Protein AF-A0AAD6B9C1-F1 (afdb_monomer_lite)

Organism: NCBI:txid1090488

Radius of gyration: 23.25 Å; chains: 1; bounding box: 58×42×49 Å

Foldseek 3Di:
DKDFDWDDDDPDTDGDPPGIDDQDDDPVDDPVNSVVVVVVNVVVNVVPDDPDPPDPVPDPVNVVVVLCVLAVLVQCLVDPWLVSNVVRCVVNVVLLVVLVNRDDRPTSVCSVVSSVSSSCCVPCVVCVVVVVVVCVVCVVVVNNVVCVVPVCVPDPPD

Sequence (158 aa):
INIGMMSPQGVDLKPRRGKTLPLFTDPEVAAPAILERAVQKMKAFNKDMDEGPEEMNVTLPAIIANLSQPIDHGRIENAASVDALREMTMRHSTMLQTAGCLRHVASVEGKKGIVSDYLQWYIIGRNSSVIDRFKEGLSALQFLNALQQHPTLLAPVL

Secondary structure (DSSP, 8-state):
-EEEEEEEETTEEEEEEEEEEE----TTS-HHHHHHHHHHHHHHHHTTSPPP-S-----HHHHHHHHTSSS-HHHHHT--SHHHHHHHHHHTHHHHHHTT------SGGGHHHHHHHHHHIIIIITTHHHHHHHHHHHHHTTHHHHHHH-GGGGS---

Structure (mmCIF, N/CA/C/O backbone):
data_AF-A0AAD6B9C1-F1
#
_entry.id   AF-A0AAD6B9C1-F1
#
loop_
_atom_site.group_PDB
_atom_site.id
_atom_site.type_symbol
_atom_site.label_atom_id
_atom_site.label_alt_id
_atom_site.label_comp_id
_atom_site.label_asym_id
_atom_site.label_entity_id
_atom_site.label_seq_id
_atom_site.pdbx_PDB_ins_code
_atom_site.Cartn_x
_atom_site.Cartn_y
_atom_site.Cartn_z
_atom_site.occupancy
_atom_site.B_iso_or_equiv
_atom_site.auth_seq_id
_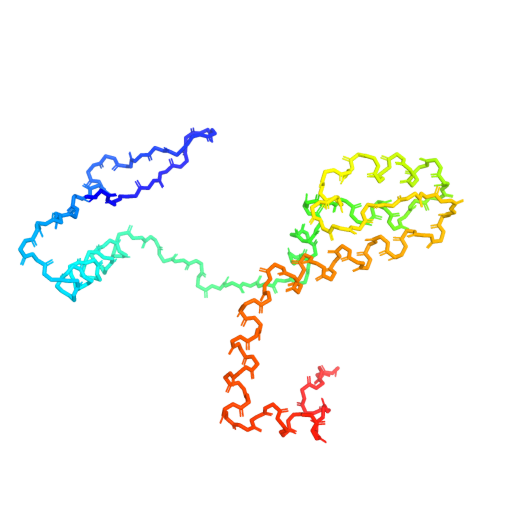atom_site.auth_comp_id
_atom_site.auth_asym_id
_atom_site.auth_atom_id
_atom_site.pdbx_PDB_model_num
ATOM 1 N N . ILE A 1 1 ? -32.836 11.794 1.840 1.00 68.44 1 ILE A N 1
ATOM 2 C CA . ILE A 1 1 ? -31.676 10.952 1.425 1.00 68.44 1 ILE A CA 1
ATOM 3 C C . ILE A 1 1 ? -32.175 9.539 1.142 1.00 68.44 1 ILE A C 1
ATOM 5 O O . ILE A 1 1 ? -32.894 9.020 1.976 1.00 68.44 1 ILE A O 1
ATOM 9 N N . ASN A 1 2 ? -31.826 8.888 0.029 1.00 68.75 2 ASN A N 1
ATOM 10 C CA . ASN A 1 2 ? -32.235 7.496 -0.229 1.00 68.75 2 ASN A CA 1
ATOM 11 C C . ASN A 1 2 ? -31.067 6.542 0.033 1.00 68.75 2 ASN A C 1
ATOM 13 O O . ASN A 1 2 ? -29.941 6.841 -0.344 1.00 68.75 2 ASN A O 1
ATOM 17 N N . ILE A 1 3 ? -31.333 5.404 0.677 1.00 68.44 3 ILE A N 1
ATOM 18 C CA . ILE A 1 3 ? -30.338 4.333 0.860 1.00 68.44 3 ILE A CA 1
ATOM 19 C C . ILE A 1 3 ? -30.996 3.045 0.376 1.00 68.44 3 ILE A C 1
ATOM 21 O O . ILE A 1 3 ? -32.148 2.780 0.735 1.00 68.44 3 ILE A O 1
ATOM 25 N N . GLY A 1 4 ? -30.298 2.281 -0.459 1.00 69.44 4 GLY A N 1
ATOM 26 C CA . GLY A 1 4 ? -30.814 1.041 -1.024 1.00 69.44 4 GLY A CA 1
ATOM 27 C C . GLY A 1 4 ? -29.722 0.081 -1.482 1.00 69.44 4 GLY A C 1
ATOM 28 O O . GLY A 1 4 ? -28.574 0.483 -1.655 1.00 69.44 4 GLY A O 1
ATOM 29 N N . MET A 1 5 ? -30.100 -1.185 -1.675 1.00 71.38 5 MET A N 1
ATOM 30 C CA . MET A 1 5 ? -29.226 -2.240 -2.204 1.00 71.38 5 MET A CA 1
ATOM 31 C C . MET A 1 5 ? -28.863 -1.914 -3.646 1.00 71.38 5 MET A C 1
ATOM 33 O O . MET A 1 5 ? -29.762 -1.740 -4.468 1.00 71.38 5 MET A O 1
ATOM 37 N N . MET A 1 6 ? -27.576 -1.898 -3.970 1.00 77.25 6 MET A N 1
ATOM 38 C CA . MET A 1 6 ? -27.093 -1.748 -5.342 1.00 77.25 6 MET A CA 1
ATOM 39 C C . MET A 1 6 ? -26.568 -3.099 -5.830 1.00 77.25 6 MET A C 1
ATOM 41 O O . MET A 1 6 ? -25.874 -3.793 -5.094 1.00 77.25 6 MET A O 1
ATOM 45 N N . SER A 1 7 ? -26.901 -3.482 -7.057 1.00 75.50 7 SER A N 1
ATOM 46 C CA . SER A 1 7 ? -26.354 -4.671 -7.716 1.00 75.50 7 SER A CA 1
ATOM 47 C C . SER A 1 7 ? -25.542 -4.262 -8.945 1.00 75.50 7 SER A C 1
ATOM 49 O O . SER A 1 7 ? -26.020 -3.405 -9.700 1.00 75.50 7 SER A O 1
ATOM 51 N N . PRO A 1 8 ? -24.369 -4.875 -9.186 1.00 75.81 8 PRO A N 1
ATOM 52 C CA . PRO A 1 8 ? -23.617 -4.656 -10.414 1.00 75.81 8 PRO A CA 1
ATOM 53 C C . PRO A 1 8 ? -24.429 -5.116 -11.630 1.00 75.81 8 PRO A C 1
ATOM 55 O O . PRO A 1 8 ? -24.970 -6.221 -11.647 1.00 75.81 8 PRO A O 1
ATOM 58 N N . GLN A 1 9 ? -24.508 -4.272 -12.653 1.00 69.75 9 GLN A N 1
ATOM 59 C CA . GLN A 1 9 ? -25.002 -4.614 -13.984 1.00 69.75 9 GLN A CA 1
ATOM 60 C C . GLN A 1 9 ? -24.007 -4.084 -15.015 1.00 69.75 9 GLN A C 1
ATOM 62 O O . GLN A 1 9 ? -24.076 -2.931 -15.437 1.00 69.75 9 GLN A O 1
ATOM 67 N N . GLY A 1 10 ? -23.064 -4.942 -15.408 1.00 77.94 10 GLY A N 1
ATOM 68 C CA . GLY A 1 10 ? -21.941 -4.541 -16.251 1.00 77.94 10 GLY A CA 1
ATOM 69 C C . GLY A 1 10 ? -20.995 -3.614 -15.488 1.00 77.94 10 GLY A C 1
ATOM 70 O O . GLY A 1 10 ? -20.500 -3.986 -14.429 1.00 77.94 10 GLY A O 1
ATOM 71 N N . VAL A 1 11 ? -20.764 -2.414 -16.026 1.00 75.00 11 VAL A N 1
ATOM 72 C CA . VAL A 1 11 ? -19.923 -1.373 -15.403 1.00 75.00 11 VAL A CA 1
ATOM 73 C C . VAL A 1 11 ? -20.684 -0.478 -14.419 1.00 75.00 11 VAL A C 1
ATOM 75 O O . VAL A 1 11 ? -20.058 0.271 -13.674 1.00 75.00 11 VAL A O 1
ATOM 78 N N . ASP A 1 12 ? -22.015 -0.575 -14.387 1.00 69.62 12 ASP A N 1
ATOM 79 C CA . ASP A 1 12 ? -22.866 0.303 -13.587 1.00 69.62 12 ASP A CA 1
ATOM 80 C C . ASP A 1 12 ? -23.408 -0.393 -12.337 1.00 69.62 12 ASP A C 1
ATOM 82 O O . ASP A 1 12 ? -23.673 -1.598 -12.310 1.00 69.62 12 ASP A O 1
ATOM 86 N N . LEU A 1 13 ? -23.660 0.401 -11.299 1.00 74.75 13 LEU A N 1
ATOM 87 C CA . LEU A 1 13 ? -24.406 -0.023 -10.120 1.00 74.75 13 LEU A CA 1
ATOM 88 C C . LEU A 1 13 ? -25.867 0.397 -10.279 1.00 74.75 13 LEU A C 1
ATOM 90 O O . LEU A 1 13 ? -26.160 1.588 -10.392 1.00 74.75 13 LEU A O 1
ATOM 94 N N . LYS A 1 14 ? -26.799 -0.562 -10.238 1.00 80.50 14 LYS A N 1
ATOM 95 C CA . LYS A 1 14 ? -28.238 -0.260 -10.262 1.00 80.50 14 LYS A CA 1
ATOM 96 C C . LYS A 1 14 ? -28.921 -0.618 -8.946 1.00 80.50 14 LYS A C 1
ATOM 98 O O . LYS A 1 14 ? -28.638 -1.680 -8.391 1.00 80.50 14 LYS A O 1
ATOM 103 N N . PRO A 1 15 ? -29.849 0.221 -8.456 1.00 77.00 15 PRO A N 1
ATOM 104 C CA . PRO A 1 15 ? -30.612 -0.088 -7.256 1.00 77.00 15 PRO A CA 1
ATOM 105 C C . PRO A 1 15 ? -31.527 -1.294 -7.491 1.00 77.00 15 PRO A C 1
ATOM 107 O O . PRO A 1 15 ? -32.231 -1.375 -8.501 1.00 77.00 15 PRO A O 1
ATOM 110 N N . ARG A 1 16 ? -31.553 -2.232 -6.542 1.00 73.94 16 ARG A N 1
ATOM 111 C CA . ARG A 1 16 ? -32.474 -3.371 -6.572 1.00 73.94 16 ARG A CA 1
ATOM 112 C C . ARG A 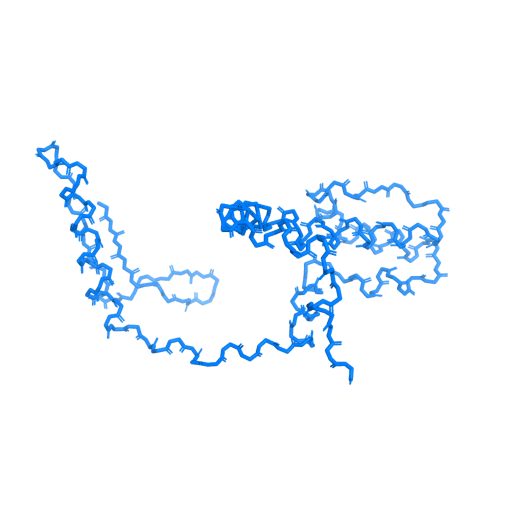1 16 ? -33.888 -2.876 -6.278 1.00 73.94 16 ARG A C 1
ATOM 114 O O . ARG A 1 16 ? -34.155 -2.254 -5.248 1.00 73.94 16 ARG A O 1
ATOM 121 N N . ARG A 1 17 ? -34.812 -3.173 -7.193 1.00 73.69 17 ARG A N 1
ATOM 122 C CA . ARG A 1 17 ? -36.222 -2.774 -7.093 1.00 73.69 17 ARG A CA 1
ATOM 123 C C . ARG A 1 17 ? -36.828 -3.259 -5.769 1.00 73.69 17 ARG A C 1
ATOM 125 O O . ARG A 1 17 ? -36.668 -4.417 -5.402 1.00 73.69 17 ARG A O 1
ATOM 132 N N . GLY A 1 18 ? -37.516 -2.363 -5.059 1.00 70.81 18 GLY A N 1
ATOM 133 C CA . GLY A 1 18 ? -38.148 -2.658 -3.765 1.00 70.81 18 GLY A CA 1
ATOM 134 C C . GLY A 1 18 ? -37.191 -2.712 -2.568 1.00 70.81 18 GLY A C 1
ATOM 135 O O . GLY A 1 18 ? -37.647 -2.892 -1.445 1.00 70.81 18 GLY A O 1
ATOM 136 N N . LYS A 1 19 ? -35.881 -2.519 -2.779 1.00 72.25 19 LYS A N 1
ATOM 137 C CA . LYS A 1 19 ? -34.850 -2.499 -1.727 1.00 72.25 19 LYS A CA 1
ATOM 138 C C . LYS A 1 19 ? -34.207 -1.114 -1.572 1.00 72.25 19 LYS A C 1
ATOM 140 O O . LYS A 1 19 ? -33.046 -1.004 -1.184 1.00 72.25 19 LYS A O 1
ATOM 145 N N . THR A 1 20 ? -34.963 -0.058 -1.874 1.00 69.06 20 THR A N 1
ATOM 146 C CA . THR A 1 20 ? -34.579 1.347 -1.676 1.00 69.06 20 THR A CA 1
ATOM 147 C C . THR A 1 20 ? -35.561 1.987 -0.709 1.00 69.06 20 THR A C 1
ATOM 149 O O . THR A 1 20 ? -36.761 1.978 -0.970 1.00 69.06 20 THR A O 1
ATOM 152 N N . LEU A 1 21 ? -35.059 2.564 0.385 1.00 67.38 21 LEU A N 1
ATOM 153 C CA . LEU A 1 21 ? -35.888 3.269 1.361 1.00 67.38 21 LEU A CA 1
ATOM 154 C C . LEU A 1 21 ? -35.456 4.738 1.500 1.00 67.38 21 LEU A C 1
ATOM 156 O O . LEU A 1 21 ? -34.253 5.011 1.661 1.00 67.38 21 LEU A O 1
ATOM 160 N N . PRO A 1 22 ? -36.403 5.690 1.525 1.00 70.88 22 PRO A N 1
ATOM 161 C CA . PRO A 1 22 ? -36.107 7.071 1.871 1.00 70.88 22 PRO A CA 1
ATOM 162 C C . PRO A 1 22 ? -35.766 7.208 3.362 1.00 70.88 22 PRO A C 1
ATOM 164 O O . PRO A 1 22 ? -36.410 6.641 4.235 1.00 70.88 22 PRO A O 1
ATOM 167 N N . LEU A 1 23 ? -34.701 7.949 3.653 1.00 70.31 23 LEU A N 1
ATOM 168 C CA . LEU A 1 23 ? -34.410 8.559 4.946 1.00 70.31 23 LEU A CA 1
ATOM 169 C C . LEU A 1 23 ? -34.890 10.013 4.862 1.00 70.31 23 LEU A C 1
ATOM 171 O O . LEU A 1 23 ? -34.289 10.833 4.154 1.00 70.31 23 LEU A O 1
ATOM 175 N N . PHE A 1 24 ? -35.997 10.302 5.538 1.00 70.50 24 PHE A N 1
ATOM 176 C CA . PHE A 1 24 ? -36.558 11.645 5.608 1.00 70.50 24 PHE A CA 1
ATOM 177 C C . PHE A 1 24 ? -35.766 12.472 6.620 1.00 70.50 24 PHE A C 1
ATOM 179 O O . PHE A 1 24 ? -35.680 12.119 7.797 1.00 70.50 24 PHE A O 1
ATOM 186 N N . THR A 1 25 ? -35.156 13.545 6.129 1.00 68.00 25 THR A N 1
ATOM 187 C CA . THR A 1 25 ? -34.442 14.547 6.923 1.00 68.00 25 THR A CA 1
ATOM 188 C C . THR A 1 25 ? -35.333 15.778 6.987 1.00 68.00 25 THR A C 1
ATOM 190 O O . THR A 1 25 ? -35.274 16.631 6.104 1.00 68.00 25 THR A O 1
ATOM 193 N N . ASP A 1 26 ? -36.228 15.794 7.967 1.00 75.06 26 ASP A N 1
ATOM 194 C CA . ASP A 1 26 ? -37.076 16.948 8.253 1.00 75.06 26 ASP A CA 1
ATOM 195 C C . ASP A 1 26 ? -36.260 17.974 9.069 1.00 75.06 26 ASP A C 1
ATOM 197 O O . ASP A 1 26 ? -35.523 17.549 9.967 1.00 75.06 26 ASP A O 1
ATOM 201 N N . PRO A 1 27 ? -36.341 19.284 8.764 1.00 69.81 27 PRO A N 1
ATOM 202 C CA . PRO A 1 27 ? -35.680 20.341 9.531 1.00 69.81 27 PRO A CA 1
ATOM 203 C C . PRO A 1 27 ? -35.930 20.299 11.047 1.00 69.81 27 PRO A C 1
ATOM 205 O O . PRO A 1 27 ? -35.078 20.753 11.807 1.00 69.81 27 PRO A O 1
ATOM 208 N N . GLU A 1 28 ? -37.057 19.742 11.497 1.00 77.88 28 GLU A N 1
ATOM 209 C CA . GLU A 1 28 ? -37.410 19.650 12.921 1.00 77.88 28 GLU A CA 1
ATOM 210 C C . GLU A 1 28 ? -36.779 18.439 13.636 1.00 77.88 28 GLU A C 1
ATOM 212 O O . GLU A 1 28 ? -36.883 18.293 14.856 1.00 77.88 28 GLU A O 1
ATOM 217 N N . VAL A 1 29 ? -36.098 17.549 12.906 1.00 72.44 29 VAL A N 1
ATOM 218 C CA . VAL A 1 29 ? -35.535 16.314 13.465 1.00 72.44 29 VAL A CA 1
ATOM 219 C C . VAL A 1 29 ? -34.059 16.511 13.807 1.00 72.44 29 VAL A C 1
ATOM 221 O O . VAL A 1 29 ? -33.196 16.604 12.936 1.00 72.44 29 VAL A O 1
ATOM 224 N N . ALA A 1 30 ? -33.754 16.507 15.105 1.00 77.81 30 ALA A N 1
ATOM 225 C CA . ALA A 1 30 ? -32.389 16.631 15.606 1.00 77.81 30 ALA A CA 1
ATOM 226 C C . ALA A 1 30 ? -31.481 15.467 15.153 1.00 77.81 30 ALA A C 1
ATOM 228 O O . ALA A 1 30 ? -31.915 14.319 15.018 1.00 77.81 30 ALA A O 1
ATOM 229 N N . ALA A 1 31 ? -30.184 15.750 14.990 1.00 75.50 31 ALA A N 1
ATOM 230 C CA . ALA A 1 31 ? -29.178 14.792 14.518 1.00 75.50 31 ALA A CA 1
ATOM 231 C C . ALA A 1 31 ? -29.175 13.419 15.239 1.00 75.50 31 ALA A C 1
ATOM 233 O O . ALA A 1 31 ? -29.043 12.407 14.545 1.00 75.50 31 ALA A O 1
ATOM 234 N N . PRO A 1 32 ? -29.385 13.319 16.572 1.00 77.50 32 PRO A N 1
ATOM 235 C CA . PRO A 1 32 ? -29.456 12.022 17.253 1.00 77.50 32 PRO A CA 1
ATOM 236 C C . PRO A 1 32 ? -30.624 11.149 16.776 1.00 77.50 32 PRO A C 1
ATOM 238 O O . PRO A 1 32 ? -30.461 9.945 16.590 1.00 77.50 32 PRO A O 1
ATOM 241 N N . ALA A 1 33 ? -31.780 11.755 16.496 1.00 75.25 33 ALA A N 1
ATOM 242 C CA . ALA A 1 33 ? -32.947 11.043 15.984 1.00 75.25 33 ALA A CA 1
ATOM 243 C C . ALA A 1 33 ? -32.750 10.605 14.521 1.00 75.25 33 ALA A C 1
ATOM 245 O O . ALA A 1 33 ? -33.225 9.543 14.118 1.00 75.25 33 ALA A O 1
ATOM 246 N N . ILE A 1 34 ? -32.006 11.379 13.720 1.00 77.00 34 ILE A N 1
ATOM 247 C CA . ILE A 1 34 ? -31.601 10.966 12.365 1.00 77.00 34 ILE A CA 1
ATOM 248 C C . ILE A 1 34 ? -30.659 9.757 12.436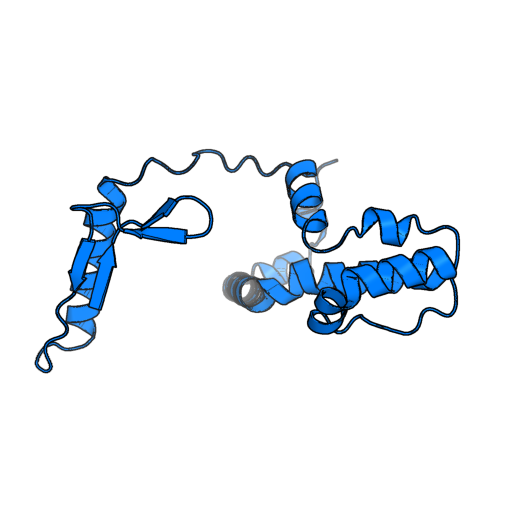 1.00 77.00 34 ILE A C 1
ATOM 250 O O . ILE A 1 34 ? -30.832 8.806 11.670 1.00 77.00 34 ILE A O 1
ATOM 254 N N . LEU A 1 35 ? -29.697 9.767 13.366 1.00 77.75 35 LEU A N 1
ATOM 255 C CA . LEU A 1 35 ? -28.769 8.656 13.575 1.00 77.75 35 LEU A CA 1
ATOM 256 C C . LEU A 1 35 ? -29.506 7.389 14.015 1.00 77.75 35 LEU A C 1
ATOM 258 O O . LEU A 1 35 ? -29.283 6.328 13.437 1.00 77.75 35 LEU A O 1
ATOM 262 N N . GLU A 1 36 ? -30.421 7.491 14.979 1.00 78.50 36 GLU A N 1
ATOM 263 C CA . GLU A 1 36 ? -31.221 6.350 15.430 1.00 78.50 36 GLU A CA 1
ATOM 264 C C . GLU A 1 36 ? -32.035 5.745 14.277 1.00 78.50 36 GLU A C 1
ATOM 266 O O . GLU A 1 36 ? -31.994 4.532 14.050 1.00 78.50 36 GLU A O 1
ATOM 271 N N . ARG A 1 37 ? -32.689 6.593 13.471 1.00 73.19 37 ARG A N 1
ATOM 272 C CA . ARG A 1 37 ? -33.423 6.163 12.271 1.00 73.19 37 ARG A CA 1
ATOM 273 C C . ARG A 1 37 ? -32.503 5.508 11.239 1.00 73.19 37 ARG A C 1
ATOM 275 O O . ARG A 1 37 ? -32.890 4.517 10.623 1.00 73.19 37 ARG A O 1
ATOM 282 N N . ALA A 1 38 ? -31.282 6.011 11.057 1.00 72.19 38 ALA A N 1
ATOM 283 C CA . ALA A 1 38 ? -30.291 5.410 10.165 1.00 72.19 38 ALA A CA 1
ATOM 284 C C . ALA A 1 38 ? -29.789 4.047 10.678 1.00 72.19 38 ALA A C 1
ATOM 286 O O . ALA A 1 38 ? -29.636 3.116 9.888 1.00 72.19 38 ALA A O 1
ATOM 287 N N . VAL A 1 39 ? -29.594 3.891 11.991 1.00 72.88 39 VAL A N 1
ATOM 288 C CA . VAL A 1 39 ? -29.171 2.626 12.616 1.00 72.88 39 VAL A CA 1
ATOM 289 C C . VAL A 1 39 ? -30.273 1.573 12.536 1.00 72.88 39 VAL A C 1
ATOM 291 O O . VAL A 1 39 ? -30.004 0.441 12.134 1.00 72.88 39 VAL A O 1
ATOM 294 N N . GLN A 1 40 ? -31.519 1.925 12.866 1.00 71.00 40 GLN A N 1
ATOM 295 C CA . GLN A 1 40 ? -32.661 1.017 12.711 1.00 71.00 40 GLN A CA 1
ATOM 296 C C . GLN A 1 40 ? -32.830 0.593 11.245 1.00 71.00 40 GLN A C 1
ATOM 298 O O . GLN A 1 40 ? -33.038 -0.586 10.956 1.00 71.00 40 GLN A O 1
ATOM 303 N N . LYS A 1 41 ? -32.634 1.530 10.310 1.00 68.94 41 LYS A N 1
ATOM 304 C CA . LYS A 1 41 ? -32.621 1.262 8.870 1.00 68.94 41 LYS A CA 1
ATOM 305 C C . LYS A 1 41 ? -31.514 0.290 8.460 1.00 68.94 41 LYS A C 1
ATOM 307 O O . LYS A 1 41 ? -31.790 -0.636 7.705 1.00 68.94 41 LYS A O 1
ATOM 312 N N . MET A 1 42 ? -30.293 0.463 8.967 1.00 67.19 42 MET A N 1
ATOM 313 C CA . MET A 1 42 ? -29.165 -0.429 8.674 1.00 67.19 42 MET A CA 1
ATOM 314 C C . MET A 1 42 ? -29.408 -1.842 9.218 1.00 67.19 42 MET A C 1
ATOM 316 O O . MET A 1 42 ? -29.158 -2.818 8.523 1.00 67.19 42 MET A O 1
ATOM 320 N N . LYS A 1 43 ? -29.994 -1.971 10.414 1.00 67.94 43 LYS A N 1
ATOM 321 C CA . LYS A 1 43 ? -30.364 -3.275 10.989 1.00 67.94 43 LYS A CA 1
ATOM 322 C C . LYS A 1 43 ? -31.449 -3.995 10.181 1.00 67.94 43 LYS A C 1
ATOM 324 O O . LYS A 1 43 ? -31.329 -5.192 9.946 1.00 67.94 43 LYS A O 1
ATOM 329 N N . ALA A 1 44 ? -32.483 -3.279 9.735 1.00 65.38 44 ALA A N 1
ATOM 330 C CA . ALA A 1 44 ? -33.528 -3.853 8.884 1.00 65.38 44 ALA A CA 1
ATOM 331 C C . ALA A 1 44 ? -32.987 -4.275 7.507 1.00 65.38 44 ALA A C 1
ATOM 333 O O . ALA A 1 44 ? -33.406 -5.290 6.963 1.00 65.38 44 ALA A O 1
ATOM 334 N N . PHE A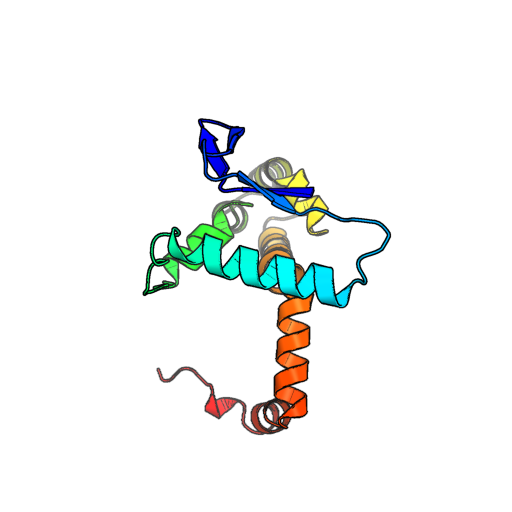 1 45 ? -32.032 -3.512 6.972 1.00 61.78 45 PHE A N 1
ATOM 335 C CA . PHE A 1 45 ? -31.369 -3.777 5.699 1.00 61.78 45 PHE A CA 1
ATOM 336 C C . PHE A 1 45 ? -30.432 -4.991 5.754 1.00 61.78 45 PHE A C 1
ATOM 338 O O . PHE A 1 45 ? -30.461 -5.832 4.861 1.00 61.78 45 PHE A O 1
ATOM 345 N N . ASN A 1 46 ? -29.655 -5.121 6.831 1.00 62.31 46 ASN A N 1
ATOM 346 C CA . ASN A 1 46 ? -28.704 -6.219 7.017 1.00 62.31 46 ASN A CA 1
ATOM 347 C C . ASN A 1 46 ? -29.384 -7.583 7.194 1.00 62.31 46 ASN A C 1
ATOM 349 O O . ASN A 1 46 ? -28.743 -8.602 6.979 1.00 62.31 46 ASN A O 1
ATOM 353 N N . LYS A 1 47 ? -30.677 -7.622 7.542 1.00 65.75 47 LYS A N 1
ATOM 354 C CA . LYS A 1 47 ? -31.449 -8.871 7.628 1.00 65.75 47 LYS A CA 1
ATOM 355 C C . LYS A 1 47 ? -31.638 -9.557 6.264 1.00 65.75 47 LYS A C 1
ATOM 357 O O . LYS A 1 47 ? -31.872 -10.756 6.222 1.00 65.75 47 LYS A O 1
ATOM 362 N N . ASP A 1 48 ? -31.551 -8.792 5.175 1.00 58.34 48 ASP A N 1
ATOM 363 C CA . ASP A 1 48 ? -31.694 -9.273 3.795 1.00 58.34 48 ASP A CA 1
ATOM 364 C C . ASP A 1 48 ? -30.343 -9.391 3.058 1.00 58.34 48 ASP A C 1
ATOM 366 O O . ASP A 1 48 ? -30.323 -9.604 1.841 1.00 58.34 48 ASP A O 1
ATOM 370 N N . MET A 1 49 ? -29.223 -9.169 3.753 1.00 57.41 49 MET A N 1
ATOM 371 C CA . MET A 1 49 ? -27.891 -9.415 3.208 1.00 57.41 49 MET A CA 1
ATOM 372 C C . MET A 1 49 ? -27.527 -10.876 3.459 1.00 57.41 49 MET A C 1
ATOM 374 O O . MET A 1 49 ? -27.697 -11.353 4.578 1.00 57.41 49 MET A O 1
ATOM 378 N N . ASP A 1 50 ? -27.037 -11.569 2.427 1.00 59.34 50 ASP A N 1
ATOM 379 C CA . ASP A 1 50 ? -26.433 -12.890 2.605 1.00 59.34 50 ASP A CA 1
ATOM 380 C C . ASP A 1 50 ? -25.342 -12.783 3.683 1.00 59.34 50 ASP A C 1
ATOM 382 O O . ASP A 1 50 ? -24.616 -11.779 3.722 1.00 59.34 50 ASP A O 1
ATOM 386 N N . GLU A 1 51 ? -25.251 -13.782 4.569 1.00 52.28 51 GLU A N 1
ATOM 387 C CA . GLU A 1 51 ? -24.131 -13.884 5.508 1.00 52.28 51 GLU A CA 1
ATOM 388 C C . GLU A 1 51 ? -22.838 -13.716 4.704 1.00 52.28 51 GLU A C 1
ATOM 390 O O . GLU A 1 51 ? -22.594 -14.417 3.717 1.00 52.28 51 GLU A O 1
ATOM 395 N N . GLY A 1 52 ? -22.045 -12.702 5.069 1.00 49.62 52 GLY A N 1
ATOM 396 C CA . GLY A 1 52 ? -20.723 -12.528 4.481 1.00 49.62 52 GLY A CA 1
ATOM 397 C C . GLY A 1 52 ? -19.934 -13.824 4.673 1.00 49.62 52 GLY A C 1
ATOM 398 O O . GLY A 1 52 ? -20.210 -14.534 5.638 1.00 49.62 52 GLY A O 1
ATOM 399 N N . PRO A 1 53 ? -18.985 -14.166 3.783 1.00 53.16 53 PRO A N 1
ATOM 400 C CA . PRO A 1 53 ? -18.252 -15.422 3.895 1.00 53.16 53 PRO A CA 1
ATOM 401 C C . PRO A 1 53 ? -17.684 -15.543 5.314 1.00 53.16 53 PRO A C 1
ATOM 403 O O . PRO A 1 53 ? -16.821 -14.752 5.699 1.00 53.16 53 PRO A O 1
ATOM 406 N N . GLU A 1 54 ? -18.217 -16.493 6.091 1.00 50.44 54 GLU A N 1
ATOM 407 C CA . GLU A 1 54 ? -17.922 -16.636 7.526 1.00 50.44 54 GLU A CA 1
ATOM 408 C C . GLU A 1 54 ? -16.463 -17.017 7.798 1.00 50.44 54 GLU A C 1
ATOM 410 O O . GLU A 1 54 ? -15.993 -16.953 8.929 1.00 50.44 54 GLU A O 1
ATOM 415 N N . GLU A 1 55 ? -15.692 -17.300 6.754 1.00 44.31 55 GLU A N 1
ATOM 416 C CA . GLU A 1 55 ? -14.250 -17.409 6.840 1.00 44.31 55 GLU A CA 1
ATOM 417 C C . GLU A 1 55 ? -13.602 -16.512 5.794 1.00 44.31 55 GLU A C 1
ATOM 419 O O . GLU A 1 55 ? -13.459 -16.854 4.616 1.00 44.31 55 GLU A O 1
ATOM 424 N N . MET A 1 56 ? -13.133 -15.349 6.244 1.00 46.59 56 MET A N 1
ATOM 425 C CA . MET A 1 56 ? -12.106 -14.610 5.527 1.00 46.59 56 MET A CA 1
ATOM 426 C C . MET A 1 56 ? -10.796 -15.396 5.681 1.00 46.59 56 MET A C 1
ATOM 428 O O . MET A 1 56 ? -9.939 -15.061 6.495 1.00 46.59 56 MET A O 1
ATOM 432 N N . ASN A 1 57 ? -10.662 -16.495 4.935 1.00 47.03 57 ASN A N 1
ATOM 433 C CA . ASN A 1 57 ? -9.442 -17.291 4.889 1.00 47.03 57 ASN A CA 1
ATOM 434 C C . ASN A 1 57 ? -8.408 -16.517 4.060 1.00 47.03 57 ASN A C 1
ATOM 436 O O . ASN A 1 57 ? -8.235 -16.714 2.854 1.00 47.03 57 ASN A O 1
ATOM 440 N N . VAL A 1 58 ? -7.806 -15.511 4.697 1.00 53.38 58 VAL A N 1
ATOM 441 C CA . VAL A 1 58 ? -6.801 -14.650 4.085 1.00 53.38 58 VAL A CA 1
ATOM 442 C C . VAL A 1 58 ? -5.520 -15.464 3.942 1.00 53.38 58 VAL A C 1
ATOM 444 O O . VAL A 1 58 ? -4.717 -15.573 4.864 1.00 53.38 58 VAL A O 1
ATOM 447 N N . THR A 1 59 ? -5.323 -16.049 2.765 1.00 62.09 59 THR A N 1
ATOM 448 C CA . THR A 1 59 ? -4.087 -16.766 2.454 1.00 62.09 59 THR A CA 1
ATOM 449 C C . THR A 1 59 ? -3.007 -15.783 1.992 1.00 62.09 59 THR A C 1
ATOM 451 O O . THR A 1 59 ? -3.295 -14.792 1.316 1.00 62.09 59 THR A O 1
ATOM 454 N N . LEU A 1 60 ? -1.739 -16.057 2.322 1.00 55.50 60 LEU A N 1
ATOM 455 C CA . LEU A 1 60 ? -0.597 -15.270 1.832 1.00 55.50 60 LEU A CA 1
ATOM 456 C C . LEU A 1 60 ? -0.611 -15.096 0.297 1.00 55.50 60 LEU A C 1
ATOM 458 O O . LEU A 1 60 ? -0.427 -13.968 -0.158 1.00 55.50 60 LEU A O 1
ATOM 462 N N . PRO A 1 61 ? -0.915 -16.131 -0.515 1.00 64.06 61 PRO A N 1
ATOM 463 C CA . PRO A 1 61 ? -1.084 -15.970 -1.958 1.00 64.06 61 PRO A CA 1
ATOM 464 C C . PRO A 1 61 ? -2.199 -14.995 -2.350 1.00 64.06 61 PRO A C 1
ATOM 466 O O . PRO A 1 61 ? -2.015 -14.225 -3.287 1.00 64.06 61 PRO A O 1
ATOM 469 N N . ALA A 1 62 ? -3.333 -14.982 -1.640 1.00 61.22 62 ALA A N 1
ATOM 470 C CA . ALA A 1 62 ? -4.425 -14.049 -1.916 1.00 61.22 62 ALA A CA 1
ATOM 471 C C . ALA A 1 62 ? -4.054 -12.601 -1.558 1.00 61.22 62 ALA A C 1
ATOM 473 O O . ALA A 1 62 ? -4.419 -11.674 -2.282 1.00 61.22 62 ALA A O 1
ATOM 474 N N . ILE A 1 63 ? -3.286 -12.391 -0.481 1.00 62.56 63 ILE A N 1
ATOM 475 C CA . ILE A 1 63 ? -2.725 -11.072 -0.157 1.00 62.56 63 ILE A CA 1
ATOM 476 C C . ILE A 1 63 ? -1.760 -10.638 -1.261 1.00 62.56 63 ILE A C 1
ATOM 478 O O . ILE A 1 63 ? -1.924 -9.554 -1.810 1.00 62.56 63 ILE A O 1
ATOM 482 N N . ILE A 1 64 ? -0.796 -11.489 -1.629 1.00 60.19 64 ILE A N 1
ATOM 483 C CA . ILE A 1 64 ? 0.194 -11.190 -2.674 1.00 60.19 64 ILE A CA 1
ATOM 484 C C . ILE A 1 64 ? -0.504 -10.880 -4.005 1.00 60.19 64 ILE A C 1
ATOM 486 O O . ILE A 1 64 ? -0.178 -9.889 -4.651 1.00 60.19 64 ILE A O 1
ATOM 490 N N . ALA A 1 65 ? -1.514 -11.666 -4.387 1.00 61.03 65 ALA A N 1
ATOM 491 C CA . ALA A 1 65 ? -2.299 -11.425 -5.593 1.00 61.03 65 ALA A CA 1
ATOM 492 C C . ALA A 1 65 ? -3.003 -10.060 -5.562 1.00 61.03 65 ALA A C 1
ATOM 494 O O . ALA A 1 65 ? -2.960 -9.346 -6.559 1.00 61.03 65 ALA A O 1
ATOM 495 N N . ASN A 1 66 ? -3.587 -9.662 -4.426 1.00 60.72 66 ASN A N 1
ATOM 496 C CA . ASN A 1 66 ? -4.192 -8.336 -4.258 1.00 60.72 66 ASN A CA 1
ATOM 497 C C . ASN A 1 66 ? -3.153 -7.203 -4.306 1.00 60.72 66 ASN A C 1
ATOM 499 O O . ASN A 1 66 ? -3.392 -6.186 -4.955 1.00 60.72 66 ASN A O 1
ATOM 503 N N . LEU A 1 67 ? -1.983 -7.387 -3.683 1.00 61.69 67 LEU A N 1
ATOM 504 C CA . LEU A 1 67 ? -0.868 -6.431 -3.739 1.00 61.69 67 LEU A CA 1
ATOM 505 C C . LEU A 1 67 ? -0.306 -6.270 -5.169 1.00 61.69 67 LEU A C 1
ATOM 507 O O . LEU A 1 67 ? 0.254 -5.224 -5.493 1.00 61.69 67 LEU A O 1
ATOM 511 N N . SER A 1 68 ? -0.467 -7.284 -6.029 1.00 59.75 68 SER A N 1
ATOM 512 C CA . SER A 1 68 ? -0.026 -7.293 -7.437 1.00 59.75 68 SER A CA 1
ATOM 513 C C . SER A 1 68 ? -1.006 -6.656 -8.424 1.00 59.75 68 SER A C 1
ATOM 515 O O . SER A 1 68 ? -0.635 -6.419 -9.570 1.00 59.75 68 SER A O 1
ATOM 517 N N . GLN A 1 69 ? -2.254 -6.384 -8.035 1.00 66.69 69 GLN A N 1
ATOM 518 C CA . GLN A 1 69 ? -3.256 -5.834 -8.962 1.00 66.69 69 GLN A CA 1
ATOM 519 C C . GLN A 1 69 ? -2.982 -4.398 -9.444 1.00 66.69 69 GLN A C 1
ATOM 521 O O . GLN A 1 69 ? -3.232 -4.122 -10.618 1.00 66.69 69 GLN A O 1
ATOM 526 N N . PRO A 1 70 ? -2.512 -3.455 -8.604 1.00 67.19 70 PRO A N 1
ATOM 527 C CA . PRO A 1 70 ? -2.417 -2.056 -9.013 1.00 67.19 70 PRO A CA 1
ATOM 528 C C . PRO A 1 70 ? -1.069 -1.693 -9.645 1.00 67.19 70 PRO A C 1
ATOM 530 O O . PRO A 1 70 ? -1.022 -0.755 -10.441 1.00 67.19 70 PRO A O 1
ATOM 533 N N . ILE A 1 71 ? -0.001 -2.440 -9.346 1.00 71.50 71 ILE A N 1
ATOM 534 C CA . ILE A 1 71 ? 1.201 -2.509 -10.184 1.00 71.50 71 ILE A CA 1
ATOM 535 C C . ILE A 1 71 ? 1.710 -3.949 -10.238 1.00 71.50 71 ILE A C 1
ATOM 537 O O . ILE A 1 71 ? 1.718 -4.655 -9.225 1.00 71.50 71 ILE A O 1
ATOM 541 N N . ASP A 1 72 ? 2.237 -4.342 -11.395 1.00 79.38 72 ASP A N 1
ATOM 542 C CA . ASP A 1 72 ? 2.949 -5.609 -11.559 1.00 79.38 72 ASP A CA 1
ATOM 543 C C . ASP A 1 72 ? 4.365 -5.512 -10.953 1.00 79.38 72 ASP A C 1
ATOM 545 O O . ASP A 1 72 ? 5.382 -5.427 -11.652 1.00 79.38 72 ASP A O 1
ATOM 549 N N . HIS A 1 73 ? 4.429 -5.428 -9.619 1.00 75.56 73 HIS A N 1
ATOM 550 C CA . HIS A 1 73 ? 5.676 -5.249 -8.872 1.00 75.56 73 HIS A CA 1
ATOM 551 C C . HIS A 1 73 ? 6.641 -6.422 -9.076 1.00 75.56 73 HIS A C 1
ATOM 553 O O . HIS A 1 73 ? 7.849 -6.199 -9.132 1.00 75.56 73 HIS A O 1
ATOM 559 N N . GLY A 1 74 ? 6.121 -7.635 -9.293 1.00 76.25 74 GLY A N 1
ATOM 560 C CA . GLY A 1 74 ? 6.917 -8.804 -9.660 1.00 76.25 74 GLY A CA 1
ATOM 561 C C . GLY A 1 74 ? 7.655 -8.609 -10.986 1.00 76.25 74 GLY A C 1
ATOM 562 O O . GLY A 1 74 ? 8.848 -8.896 -11.075 1.00 76.25 74 GLY A O 1
ATOM 563 N N . ARG A 1 75 ? 7.012 -8.060 -12.024 1.00 80.19 75 ARG A N 1
ATOM 564 C CA . ARG A 1 75 ? 7.712 -7.757 -13.288 1.00 80.19 75 ARG A CA 1
ATOM 565 C C . ARG A 1 75 ? 8.668 -6.571 -13.183 1.00 80.19 75 ARG A C 1
ATOM 567 O O . ARG A 1 75 ? 9.689 -6.578 -13.866 1.00 80.19 75 ARG A O 1
ATOM 574 N N . ILE A 1 76 ? 8.385 -5.585 -12.329 1.00 84.62 76 ILE A N 1
ATOM 575 C CA . ILE A 1 76 ? 9.325 -4.485 -12.043 1.00 84.62 76 ILE A CA 1
ATOM 576 C C . ILE A 1 76 ? 10.584 -5.029 -11.352 1.00 84.62 76 ILE A C 1
ATOM 578 O O . ILE A 1 76 ? 11.701 -4.713 -11.764 1.00 84.62 76 ILE A O 1
ATOM 582 N N . GLU A 1 77 ? 10.427 -5.888 -10.344 1.00 85.62 77 GLU A N 1
ATOM 583 C CA . GLU A 1 77 ? 11.541 -6.497 -9.610 1.00 85.62 77 GLU A CA 1
ATOM 584 C C . GLU A 1 77 ? 12.372 -7.451 -10.482 1.00 85.62 77 GLU A C 1
ATOM 586 O O . GLU A 1 77 ? 13.597 -7.524 -10.351 1.00 85.62 77 GLU A O 1
ATOM 591 N N . ASN A 1 78 ? 11.737 -8.119 -11.443 1.00 86.75 78 ASN A N 1
ATOM 592 C CA . ASN A 1 78 ? 12.402 -9.028 -12.376 1.00 86.75 78 ASN A CA 1
ATOM 593 C C . ASN A 1 78 ? 12.953 -8.347 -13.640 1.00 86.75 78 ASN A C 1
ATOM 595 O O . ASN A 1 78 ? 13.519 -9.027 -14.495 1.00 86.75 78 ASN A O 1
ATOM 599 N N . ALA A 1 79 ? 12.848 -7.020 -13.774 1.00 90.81 79 ALA A N 1
ATOM 600 C CA . ALA A 1 79 ? 13.419 -6.313 -14.917 1.00 90.81 79 ALA A CA 1
ATOM 601 C C . ALA A 1 79 ? 14.939 -6.561 -15.012 1.00 90.81 79 ALA A C 1
ATOM 603 O O . ALA A 1 79 ? 15.679 -6.347 -14.044 1.00 90.81 79 ALA A O 1
ATOM 604 N N . ALA A 1 80 ? 15.386 -7.030 -16.180 1.00 91.69 80 ALA A N 1
ATOM 605 C CA . ALA A 1 80 ? 16.773 -7.424 -16.444 1.00 91.69 80 ALA A CA 1
ATOM 606 C C . ALA A 1 80 ? 17.595 -6.339 -17.165 1.00 91.69 80 ALA A C 1
ATOM 608 O O . ALA A 1 80 ? 18.809 -6.467 -17.285 1.00 91.69 80 ALA A O 1
ATOM 609 N N . SER A 1 81 ? 16.953 -5.268 -17.639 1.00 95.25 81 SER A N 1
ATOM 610 C CA . SER A 1 81 ? 17.611 -4.147 -18.314 1.00 95.25 81 SER A CA 1
ATOM 611 C C . SER A 1 81 ? 16.991 -2.812 -17.908 1.00 95.25 81 SER A C 1
ATOM 613 O O . SER A 1 81 ? 15.852 -2.752 -17.436 1.00 95.25 81 SER A O 1
ATOM 615 N N . VAL A 1 82 ? 17.751 -1.728 -18.093 1.00 94.00 82 VAL A N 1
ATOM 616 C CA . VAL A 1 82 ? 17.291 -0.364 -17.795 1.00 94.00 82 VAL A CA 1
ATOM 617 C C . VAL A 1 82 ? 16.085 0.001 -18.657 1.00 94.00 82 VAL A C 1
ATOM 619 O O . VAL A 1 82 ? 15.139 0.593 -18.149 1.00 94.00 82 VAL A O 1
ATOM 622 N N . ASP A 1 83 ? 16.076 -0.396 -19.929 1.00 94.31 83 ASP A N 1
ATOM 623 C CA . ASP A 1 83 ? 14.965 -0.104 -20.837 1.00 94.31 83 ASP A CA 1
ATOM 624 C C . ASP A 1 83 ? 13.700 -0.877 -20.465 1.00 94.31 83 ASP A C 1
ATOM 626 O O . ASP A 1 83 ? 12.624 -0.285 -20.417 1.00 94.31 83 ASP A O 1
ATOM 630 N N . ALA A 1 84 ? 13.824 -2.156 -20.089 1.00 93.00 84 ALA A N 1
ATOM 631 C CA . ALA A 1 84 ? 12.692 -2.934 -19.588 1.00 93.00 84 ALA A CA 1
ATOM 632 C C . ALA A 1 84 ? 12.133 -2.333 -18.289 1.00 93.00 84 ALA A C 1
ATOM 634 O O . ALA A 1 84 ? 10.920 -2.233 -18.112 1.00 93.00 84 ALA A O 1
ATOM 635 N N . LEU A 1 85 ? 13.011 -1.886 -17.385 1.00 93.00 85 LEU A N 1
ATOM 636 C CA . LEU A 1 85 ? 12.594 -1.230 -16.150 1.00 93.00 85 LEU A CA 1
ATOM 637 C C . LEU A 1 85 ? 11.898 0.107 -16.437 1.00 93.00 85 LEU A C 1
ATOM 639 O O . LEU A 1 85 ? 10.835 0.362 -15.880 1.00 93.00 85 LEU A O 1
ATOM 643 N N . ARG A 1 86 ? 12.434 0.927 -17.350 1.00 94.00 86 ARG A N 1
ATOM 644 C CA . ARG A 1 86 ? 11.811 2.184 -17.796 1.00 94.00 86 ARG A CA 1
ATOM 645 C C . ARG A 1 86 ? 10.445 1.952 -18.423 1.00 94.00 86 ARG A C 1
ATOM 647 O O . ARG A 1 86 ? 9.506 2.655 -18.063 1.00 94.00 86 ARG A O 1
ATOM 654 N N . GLU A 1 87 ? 10.312 0.967 -19.310 1.00 92.75 87 GLU A N 1
ATOM 655 C CA . GLU A 1 87 ? 9.024 0.601 -19.905 1.00 92.75 87 GLU A CA 1
ATOM 656 C C . GLU A 1 87 ? 8.013 0.236 -18.812 1.00 92.75 87 GLU A C 1
ATOM 658 O O . GLU A 1 87 ? 6.894 0.752 -18.796 1.00 92.75 87 GLU A O 1
ATOM 663 N N . MET A 1 88 ? 8.417 -0.595 -17.847 1.00 89.44 88 MET A N 1
ATOM 664 C CA . MET A 1 88 ? 7.548 -1.018 -16.751 1.00 89.44 88 MET A CA 1
ATOM 665 C C . MET A 1 88 ? 7.169 0.133 -15.814 1.00 89.44 88 MET A C 1
ATOM 667 O O . MET A 1 88 ? 6.003 0.243 -15.428 1.00 89.44 88 MET A O 1
ATOM 671 N N . THR A 1 89 ? 8.112 1.016 -15.481 1.00 90.25 89 THR A N 1
ATOM 672 C CA . THR A 1 89 ? 7.866 2.230 -14.694 1.00 90.25 89 THR A CA 1
ATOM 673 C C . THR A 1 89 ? 6.919 3.183 -15.426 1.00 90.25 89 THR A C 1
ATOM 675 O O . THR A 1 89 ? 6.004 3.725 -14.810 1.00 90.25 89 THR A O 1
ATOM 678 N N . MET A 1 90 ? 7.074 3.349 -16.742 1.00 89.94 90 MET A N 1
ATOM 679 C CA . MET A 1 90 ? 6.193 4.197 -17.550 1.00 89.94 90 MET A CA 1
ATOM 680 C C . MET A 1 90 ? 4.788 3.609 -17.690 1.00 89.94 90 MET A C 1
ATOM 682 O O . MET A 1 90 ? 3.810 4.341 -17.522 1.00 89.94 90 MET A O 1
ATOM 686 N N . ARG A 1 91 ? 4.671 2.291 -17.911 1.00 90.00 91 ARG A N 1
ATOM 687 C CA . ARG A 1 91 ? 3.385 1.573 -17.968 1.00 90.00 91 ARG A CA 1
ATOM 688 C C . ARG A 1 91 ? 2.557 1.774 -16.695 1.00 90.00 91 ARG A C 1
ATOM 690 O O . ARG A 1 91 ? 1.340 1.865 -16.781 1.00 90.00 91 ARG A O 1
ATOM 697 N N . HIS A 1 92 ? 3.209 1.891 -15.538 1.00 88.94 92 HIS A N 1
ATOM 698 C CA . HIS A 1 92 ? 2.558 2.077 -14.235 1.00 88.94 92 HIS A CA 1
ATOM 699 C C . HIS A 1 92 ? 2.695 3.507 -13.679 1.00 88.94 92 HIS A C 1
ATOM 701 O O . HIS A 1 92 ? 2.463 3.739 -12.491 1.00 88.94 92 HIS A O 1
ATOM 707 N N . SER A 1 93 ? 3.066 4.478 -14.521 1.00 88.44 93 SER A N 1
ATOM 708 C CA . SER A 1 93 ? 3.465 5.827 -14.093 1.00 88.44 93 SER A CA 1
ATOM 709 C C . SER A 1 93 ? 2.409 6.564 -13.271 1.00 88.44 93 SER A C 1
ATOM 711 O O . SER A 1 93 ? 2.767 7.177 -12.270 1.00 88.44 93 SER A O 1
ATOM 713 N N . THR A 1 94 ? 1.123 6.463 -13.624 1.00 84.75 94 THR A N 1
ATOM 714 C CA . THR A 1 94 ? 0.023 7.101 -12.879 1.00 84.75 94 THR A CA 1
ATOM 715 C C . THR A 1 94 ? -0.025 6.631 -11.429 1.00 84.75 94 THR A C 1
ATOM 717 O O . THR A 1 94 ? -0.069 7.445 -10.511 1.00 84.75 94 THR A O 1
ATOM 720 N N . MET A 1 95 ? 0.041 5.316 -11.211 1.00 85.31 95 MET A N 1
ATOM 721 C CA . MET A 1 95 ? -0.021 4.739 -9.871 1.00 85.31 95 MET A CA 1
ATOM 722 C C . MET A 1 95 ? 1.245 5.068 -9.066 1.00 85.31 95 MET A C 1
ATOM 724 O O . MET A 1 95 ? 1.158 5.424 -7.892 1.00 85.31 95 MET A O 1
ATOM 728 N N . LEU A 1 96 ? 2.419 5.014 -9.705 1.00 87.88 96 LEU A N 1
ATOM 729 C CA . LEU A 1 96 ? 3.688 5.395 -9.076 1.00 87.88 96 LEU A CA 1
ATOM 730 C C . LEU A 1 96 ? 3.741 6.897 -8.741 1.00 87.88 96 LEU A C 1
ATOM 732 O O . LEU A 1 96 ? 4.326 7.275 -7.730 1.00 87.88 96 LEU A O 1
ATOM 736 N N . GLN A 1 97 ? 3.108 7.760 -9.543 1.00 86.38 97 GLN A N 1
ATOM 737 C CA . GLN A 1 97 ? 2.937 9.186 -9.236 1.00 86.38 97 GLN A CA 1
ATOM 738 C C . GLN A 1 97 ? 2.036 9.396 -8.026 1.00 86.38 97 GLN A C 1
ATOM 740 O O . GLN A 1 97 ? 2.406 10.148 -7.130 1.00 86.38 97 GLN A O 1
ATOM 745 N N . THR A 1 98 ? 0.887 8.717 -7.964 1.00 85.62 98 THR A N 1
ATOM 746 C CA . THR A 1 98 ? -0.013 8.789 -6.803 1.00 85.62 98 THR A CA 1
ATOM 747 C C . THR A 1 98 ? 0.679 8.334 -5.518 1.00 85.62 98 THR A C 1
ATOM 749 O O . THR A 1 98 ? 0.480 8.936 -4.466 1.00 85.62 98 THR A O 1
ATOM 752 N N . ALA A 1 99 ? 1.523 7.305 -5.610 1.00 84.62 99 ALA A N 1
ATOM 753 C CA . ALA A 1 99 ? 2.332 6.824 -4.495 1.00 84.62 99 ALA A CA 1
ATOM 754 C C . ALA A 1 99 ? 3.561 7.706 -4.188 1.00 84.62 99 ALA A C 1
ATOM 756 O O . ALA A 1 99 ? 4.230 7.483 -3.183 1.00 84.62 99 ALA A O 1
ATOM 757 N N . GLY A 1 100 ? 3.886 8.688 -5.037 1.00 87.94 100 GLY A N 1
ATOM 758 C CA . GLY A 1 100 ? 5.063 9.548 -4.884 1.00 87.94 100 GLY A CA 1
ATOM 759 C C . GLY A 1 100 ? 6.406 8.855 -5.151 1.00 87.94 100 GLY A C 1
ATOM 760 O O . GLY A 1 100 ? 7.449 9.395 -4.796 1.00 87.94 100 GLY A O 1
ATOM 761 N N . CYS A 1 101 ? 6.407 7.672 -5.773 1.00 90.56 101 CYS A N 1
ATOM 762 C CA . CYS A 1 101 ? 7.608 6.868 -6.019 1.00 90.56 101 CYS A CA 1
ATOM 763 C C . CYS A 1 101 ? 8.034 6.809 -7.497 1.00 90.56 101 CYS A C 1
ATOM 765 O O . CYS A 1 101 ? 9.024 6.145 -7.827 1.00 90.56 101 CYS A O 1
ATOM 767 N N . LEU A 1 102 ? 7.332 7.516 -8.397 1.00 91.06 102 LEU A N 1
ATOM 768 C CA . LEU A 1 102 ? 7.785 7.685 -9.779 1.00 91.06 102 LEU A CA 1
ATOM 769 C C . LEU A 1 102 ? 9.089 8.493 -9.805 1.00 91.06 102 LEU A C 1
ATOM 771 O O . LEU A 1 102 ? 9.141 9.626 -9.332 1.00 91.06 102 LEU A O 1
ATOM 775 N N . ARG A 1 103 ? 10.134 7.927 -10.410 1.00 91.06 103 ARG A N 1
ATOM 776 C CA . ARG A 1 103 ? 11.455 8.557 -10.510 1.00 91.06 103 ARG A CA 1
ATOM 777 C C . ARG A 1 103 ? 12.188 8.145 -11.779 1.00 91.06 103 ARG A C 1
ATOM 779 O O . ARG A 1 103 ? 11.837 7.155 -12.419 1.00 91.06 103 ARG A O 1
ATOM 786 N N . HIS A 1 104 ? 13.226 8.902 -12.124 1.00 92.31 104 HIS A N 1
ATOM 787 C CA . HIS A 1 104 ? 14.094 8.563 -13.244 1.00 92.31 104 HIS A CA 1
ATOM 788 C C . HIS A 1 104 ? 14.873 7.269 -12.964 1.00 92.31 104 HIS A C 1
ATOM 790 O O . HIS A 1 104 ? 15.516 7.130 -11.925 1.00 92.31 104 HIS A O 1
ATOM 796 N N . VAL A 1 105 ? 14.831 6.332 -13.913 1.00 92.56 105 VAL A N 1
ATOM 797 C CA . VAL A 1 105 ? 15.555 5.059 -13.838 1.00 92.56 105 VAL A CA 1
ATOM 798 C C . VAL A 1 105 ? 16.886 5.199 -14.577 1.00 92.56 105 VAL A C 1
ATOM 800 O O . VAL A 1 105 ? 16.921 5.225 -15.812 1.00 92.56 105 VAL A O 1
ATOM 803 N N . ALA A 1 106 ? 17.976 5.284 -13.813 1.00 91.88 106 ALA A N 1
ATOM 804 C CA . ALA A 1 106 ? 19.345 5.347 -14.332 1.00 91.88 106 ALA A CA 1
ATOM 805 C C . ALA A 1 106 ? 20.044 3.976 -14.360 1.00 91.88 106 ALA A C 1
ATOM 807 O O . ALA A 1 106 ? 20.962 3.777 -15.149 1.00 91.88 106 ALA A O 1
ATOM 808 N N . SER A 1 107 ? 19.603 3.029 -13.527 1.00 94.25 107 SER A N 1
ATOM 809 C CA . SER A 1 107 ? 20.191 1.692 -13.415 1.00 94.25 107 SER A CA 1
ATOM 810 C C . SER A 1 107 ? 19.137 0.649 -13.012 1.00 94.25 107 SER A C 1
ATOM 812 O O . SER A 1 107 ? 18.054 1.002 -12.534 1.00 94.25 107 SER A O 1
ATOM 814 N N . VAL A 1 108 ? 19.436 -0.640 -13.213 1.00 92.25 108 VAL A N 1
ATOM 815 C CA . VAL A 1 108 ? 18.508 -1.750 -12.906 1.00 92.25 108 VAL A CA 1
ATOM 816 C C . VAL A 1 108 ? 18.332 -1.929 -11.397 1.00 92.25 108 VAL A C 1
ATOM 818 O O . VAL A 1 108 ? 17.268 -2.331 -10.935 1.00 92.25 108 VAL A O 1
ATOM 821 N N . GLU A 1 109 ? 19.338 -1.569 -10.607 1.00 90.62 109 GLU A N 1
ATOM 822 C CA . GLU A 1 109 ? 19.350 -1.660 -9.144 1.00 90.62 109 GLU A CA 1
ATOM 823 C C . GLU A 1 109 ? 18.250 -0.793 -8.509 1.00 90.62 109 GLU A C 1
ATOM 825 O O . GLU A 1 109 ? 17.729 -1.131 -7.444 1.00 90.62 109 GLU A O 1
ATOM 830 N N . GLY A 1 110 ? 17.821 0.273 -9.200 1.00 87.62 110 GLY A N 1
ATOM 831 C CA . GLY A 1 110 ? 16.749 1.168 -8.759 1.00 87.62 110 GLY A CA 1
ATOM 832 C C . GLY A 1 110 ? 15.373 0.504 -8.609 1.00 87.62 110 GLY A C 1
ATOM 833 O O . GLY A 1 110 ? 14.509 1.048 -7.917 1.00 87.62 110 GLY A O 1
ATOM 834 N N . LYS A 1 111 ? 15.158 -0.687 -9.190 1.00 91.00 111 LYS A N 1
ATOM 835 C CA . LYS A 1 111 ? 13.878 -1.413 -9.101 1.00 91.00 111 LYS A CA 1
ATOM 836 C C . LYS A 1 111 ? 13.464 -1.742 -7.669 1.00 91.00 111 LYS A C 1
ATOM 838 O O . LYS A 1 111 ? 12.288 -1.616 -7.341 1.00 91.00 111 LYS A O 1
ATOM 843 N N . LYS A 1 112 ? 14.426 -2.081 -6.798 1.00 90.12 112 LYS A N 1
ATOM 844 C CA . LYS A 1 112 ? 14.151 -2.420 -5.391 1.00 90.12 112 LYS A CA 1
ATOM 845 C C . LYS A 1 112 ? 13.541 -1.242 -4.634 1.00 90.12 112 LYS A C 1
ATOM 847 O O . LYS A 1 112 ? 12.574 -1.425 -3.906 1.00 90.12 112 LYS A O 1
ATOM 852 N N . GLY A 1 113 ? 14.059 -0.032 -4.853 1.00 90.12 113 GLY A N 1
ATOM 853 C CA . GLY A 1 113 ? 13.524 1.178 -4.226 1.00 90.12 113 GLY A CA 1
ATOM 854 C C . GLY A 1 113 ? 12.119 1.521 -4.722 1.00 90.12 113 GLY A C 1
ATOM 855 O O . GLY A 1 113 ? 11.250 1.859 -3.931 1.00 90.12 113 GLY A O 1
ATOM 856 N N . ILE A 1 114 ? 11.858 1.393 -6.030 1.00 90.19 114 ILE A N 1
ATOM 857 C CA . ILE A 1 114 ? 10.513 1.592 -6.607 1.00 90.19 114 ILE A CA 1
ATOM 858 C C . ILE A 1 114 ? 9.497 0.634 -5.983 1.00 90.19 114 ILE A C 1
ATOM 860 O O . ILE A 1 114 ? 8.447 1.086 -5.532 1.00 90.19 114 ILE A O 1
ATOM 864 N N . VAL A 1 115 ? 9.820 -0.658 -5.922 1.00 88.75 115 VAL A N 1
ATOM 865 C CA . VAL A 1 115 ? 8.924 -1.674 -5.355 1.00 88.75 115 VAL A CA 1
ATOM 866 C C . VAL A 1 115 ? 8.734 -1.471 -3.851 1.00 88.75 115 VAL A C 1
ATOM 868 O O . VAL A 1 115 ? 7.598 -1.468 -3.387 1.00 88.75 115 VAL A O 1
ATOM 871 N N . SER A 1 116 ? 9.812 -1.236 -3.099 1.00 88.88 116 SER A N 1
ATOM 872 C CA . SER A 1 116 ? 9.747 -1.022 -1.648 1.00 88.88 116 SER A CA 1
ATOM 873 C C . SER A 1 116 ? 8.887 0.187 -1.281 1.00 88.88 116 SER A C 1
ATOM 875 O O . SER A 1 116 ? 7.954 0.055 -0.491 1.00 88.88 116 SER A O 1
ATOM 877 N N . ASP A 1 117 ? 9.148 1.350 -1.888 1.00 90.19 117 ASP A N 1
ATOM 878 C CA . ASP A 1 117 ? 8.397 2.578 -1.600 1.00 90.19 117 ASP A CA 1
ATOM 879 C C . ASP A 1 117 ? 6.922 2.422 -1.982 1.00 90.19 117 ASP A C 1
ATOM 881 O O . ASP A 1 117 ? 6.027 2.857 -1.255 1.00 90.19 117 ASP A O 1
ATOM 885 N N . TYR A 1 118 ? 6.657 1.754 -3.108 1.00 88.19 118 TYR A N 1
ATOM 886 C CA . TYR A 1 118 ? 5.296 1.465 -3.526 1.00 88.19 118 TYR A CA 1
ATOM 887 C C . TYR A 1 118 ? 4.559 0.566 -2.529 1.00 88.19 118 TYR A C 1
ATOM 889 O O . TYR A 1 118 ? 3.441 0.890 -2.131 1.00 88.19 118 TYR A O 1
ATOM 897 N N . LEU A 1 119 ? 5.163 -0.552 -2.117 1.00 85.81 119 LEU A N 1
ATOM 898 C CA . LEU A 1 119 ? 4.547 -1.482 -1.168 1.00 85.81 119 LEU A CA 1
ATOM 899 C C . LEU A 1 119 ? 4.326 -0.814 0.189 1.00 85.81 119 LEU A C 1
ATOM 901 O O . LEU A 1 119 ? 3.266 -0.987 0.789 1.00 85.81 119 LEU A O 1
ATOM 905 N N . GLN A 1 120 ? 5.275 0.006 0.644 1.00 86.81 120 GLN A N 1
ATOM 906 C CA . GLN A 1 120 ? 5.120 0.796 1.860 1.00 86.81 120 GLN A CA 1
ATOM 907 C C . GLN A 1 120 ? 3.912 1.738 1.763 1.00 86.81 120 GLN A C 1
ATOM 909 O O . GLN A 1 120 ? 3.083 1.776 2.674 1.00 86.81 120 GLN A O 1
ATOM 914 N N . TRP A 1 121 ? 3.761 2.461 0.651 1.00 86.25 121 TRP A N 1
ATOM 915 C CA . TRP A 1 121 ? 2.592 3.311 0.426 1.00 86.25 121 TRP A CA 1
ATOM 916 C C . TRP A 1 121 ? 1.289 2.502 0.340 1.00 86.25 121 TRP A C 1
ATOM 918 O O . TRP A 1 121 ? 0.285 2.867 0.953 1.00 86.25 121 TRP A O 1
ATOM 928 N N . TYR A 1 122 ? 1.295 1.382 -0.383 1.00 82.19 122 TYR A N 1
ATOM 929 C CA . TYR A 1 122 ? 0.098 0.583 -0.625 1.00 82.19 122 TYR A CA 1
ATOM 930 C C . TYR A 1 122 ? -0.409 -0.109 0.646 1.00 82.19 122 TYR A C 1
ATOM 932 O O . TYR A 1 122 ? -1.611 -0.113 0.906 1.00 82.19 122 TYR A O 1
ATOM 940 N N . ILE A 1 123 ? 0.502 -0.659 1.453 1.00 80.44 123 ILE A N 1
ATOM 941 C CA . ILE A 1 123 ? 0.174 -1.401 2.675 1.00 80.44 123 ILE A CA 1
ATOM 942 C C . ILE A 1 123 ? -0.043 -0.441 3.841 1.00 80.44 123 ILE A C 1
ATOM 944 O O . ILE A 1 123 ? -1.086 -0.485 4.491 1.00 80.44 123 ILE A O 1
ATOM 948 N N . ILE A 1 124 ? 0.931 0.427 4.115 1.00 80.38 124 ILE A N 1
ATOM 949 C CA . ILE A 1 124 ? 0.916 1.278 5.309 1.00 80.38 124 ILE A CA 1
ATOM 950 C C . ILE A 1 124 ? 0.211 2.593 5.002 1.00 80.38 124 ILE A C 1
ATOM 952 O O . ILE A 1 124 ? -0.674 2.998 5.746 1.00 80.38 124 ILE A O 1
ATOM 956 N N . GLY A 1 125 ? 0.561 3.242 3.890 1.00 76.31 125 GLY A N 1
ATOM 957 C CA . GLY A 1 125 ? 0.018 4.555 3.531 1.00 76.31 125 GLY A CA 1
ATOM 958 C C . GLY A 1 125 ? -1.504 4.556 3.370 1.00 76.31 125 GLY A C 1
ATOM 959 O O . GLY A 1 125 ? -2.176 5.414 3.938 1.00 76.31 125 GLY A O 1
ATOM 960 N N . ARG A 1 126 ? -2.074 3.568 2.668 1.00 75.75 126 ARG A N 1
ATOM 961 C CA . ARG A 1 126 ? -3.536 3.470 2.472 1.00 75.75 126 ARG A CA 1
ATOM 962 C C . ARG A 1 126 ? -4.309 3.110 3.740 1.00 75.75 126 ARG A C 1
ATOM 964 O O . ARG A 1 126 ? -5.492 3.426 3.830 1.00 75.75 126 ARG A O 1
ATOM 971 N N . ASN A 1 127 ? -3.652 2.461 4.697 1.00 78.94 127 ASN A N 1
ATOM 972 C CA . ASN A 1 127 ? -4.259 2.010 5.948 1.00 78.94 127 ASN A CA 1
ATOM 973 C C . ASN A 1 127 ? -3.784 2.825 7.157 1.00 78.94 127 ASN A C 1
ATOM 975 O O . ASN A 1 127 ? -4.045 2.422 8.287 1.00 78.94 127 ASN A O 1
ATOM 979 N N . SER A 1 128 ? -3.110 3.961 6.941 1.00 80.88 128 SER A N 1
ATOM 980 C CA . SER A 1 128 ? -2.440 4.729 7.997 1.00 80.88 128 SER A CA 1
ATOM 981 C C . SER A 1 128 ? -3.397 5.083 9.127 1.00 80.88 128 SER A C 1
ATOM 983 O O . SER A 1 128 ? -3.146 4.720 10.265 1.00 80.88 128 SER A O 1
ATOM 985 N N . SER A 1 129 ? -4.566 5.637 8.802 1.00 78.62 129 SER A N 1
ATOM 986 C CA . SER A 1 129 ? -5.590 5.981 9.798 1.00 78.62 129 SER A CA 1
ATOM 987 C C . SER A 1 129 ? -6.071 4.789 10.637 1.00 78.62 129 SER A C 1
ATOM 989 O O . SER A 1 129 ? -6.305 4.932 11.836 1.00 78.62 129 SER A O 1
ATOM 991 N N . VAL A 1 130 ? -6.213 3.605 10.035 1.00 81.56 130 VAL A N 1
ATOM 992 C CA . VAL A 1 130 ? -6.629 2.383 10.742 1.00 81.56 130 VAL A CA 1
ATOM 993 C C . VAL A 1 130 ? -5.489 1.869 11.618 1.00 81.56 130 VAL A C 1
ATOM 995 O O . VAL A 1 130 ? -5.715 1.518 12.774 1.00 81.56 130 VAL A O 1
ATOM 998 N N . ILE A 1 131 ? -4.263 1.870 11.091 1.00 84.25 131 ILE A N 1
ATOM 999 C CA . ILE A 1 131 ? -3.052 1.467 11.810 1.00 84.25 131 ILE A CA 1
ATOM 1000 C C . ILE A 1 131 ? -2.799 2.397 12.999 1.00 84.25 131 ILE A C 1
ATOM 1002 O O . ILE A 1 131 ? -2.489 1.915 14.084 1.00 84.25 131 ILE A O 1
ATOM 1006 N N . ASP A 1 132 ? -2.951 3.705 12.823 1.00 88.44 132 ASP A N 1
ATOM 1007 C CA . ASP A 1 132 ? -2.725 4.700 13.868 1.00 88.44 132 ASP A CA 1
ATOM 1008 C C . ASP A 1 132 ? -3.748 4.534 14.990 1.00 88.44 132 ASP A C 1
ATOM 1010 O O . ASP A 1 132 ? -3.364 4.381 16.146 1.00 88.44 132 ASP A O 1
ATOM 1014 N N . ARG A 1 133 ? -5.038 4.398 14.659 1.00 89.81 133 ARG A N 1
ATOM 1015 C CA . ARG A 1 133 ? -6.082 4.106 15.657 1.00 89.81 133 ARG A CA 1
ATOM 1016 C C . ARG A 1 133 ? -5.862 2.776 16.372 1.00 89.81 133 ARG A C 1
ATOM 1018 O O . ARG A 1 133 ? -6.127 2.663 17.567 1.00 89.81 133 ARG A O 1
ATOM 1025 N N . PHE A 1 134 ? -5.382 1.760 15.658 1.00 90.81 134 PHE A N 1
ATOM 1026 C CA . PHE A 1 134 ? -5.028 0.481 16.263 1.00 90.81 134 PHE A CA 1
ATOM 1027 C C . PHE A 1 134 ? -3.855 0.637 17.240 1.00 90.81 134 PHE A C 1
ATOM 1029 O O . PHE A 1 134 ? -3.944 0.181 18.379 1.00 90.81 134 PHE A O 1
ATOM 1036 N N . LYS A 1 135 ? -2.792 1.349 16.845 1.00 89.62 135 LYS A N 1
ATOM 1037 C CA . LYS A 1 135 ? -1.651 1.666 17.715 1.00 89.62 135 LYS A CA 1
ATOM 1038 C C . LYS A 1 135 ? -2.072 2.477 18.937 1.00 89.62 135 LYS A C 1
ATOM 1040 O O . LYS A 1 135 ? -1.608 2.174 20.034 1.00 89.62 135 LYS A O 1
ATOM 1045 N N . GLU A 1 136 ? -2.951 3.461 18.777 1.00 91.94 136 GLU A N 1
ATOM 1046 C CA . GLU A 1 136 ? -3.518 4.246 19.879 1.00 91.94 136 GLU A CA 1
ATOM 1047 C C . GLU A 1 136 ? -4.280 3.347 20.856 1.00 91.94 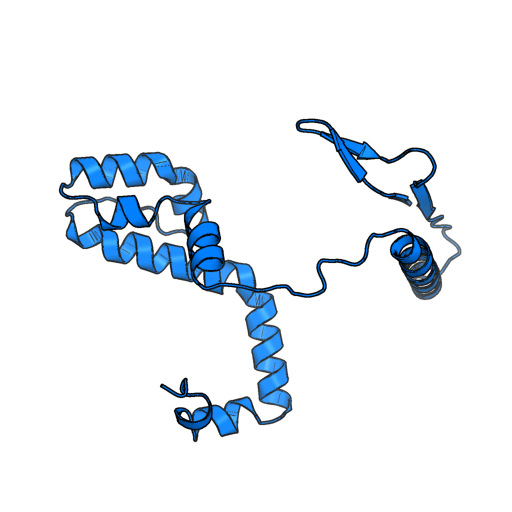136 GLU A C 1
ATOM 1049 O O . GLU A 1 136 ? -4.044 3.416 22.061 1.00 91.94 136 GLU A O 1
ATOM 1054 N N . GLY A 1 137 ? -5.120 2.438 20.349 1.00 94.19 137 GLY A N 1
ATOM 1055 C CA . GLY A 1 137 ? -5.821 1.448 21.167 1.00 94.19 137 GLY A CA 1
ATOM 1056 C C . GLY A 1 137 ? -4.866 0.540 21.947 1.00 94.19 137 GLY A C 1
ATOM 1057 O O . GLY A 1 137 ? -5.004 0.393 23.160 1.00 94.19 137 GLY A O 1
ATOM 1058 N N . LEU A 1 138 ? -3.845 -0.017 21.284 1.00 93.69 138 LEU A N 1
ATOM 1059 C CA . LEU A 1 138 ? -2.822 -0.834 21.951 1.00 93.69 138 LEU A CA 1
ATOM 1060 C C . LEU A 1 138 ? -2.017 -0.036 22.987 1.00 93.69 138 LEU A C 1
ATOM 1062 O O . LEU A 1 138 ? -1.629 -0.581 24.020 1.00 93.69 138 LEU A O 1
ATOM 1066 N N . SER A 1 139 ? -1.765 1.246 22.722 1.00 91.44 139 SER A N 1
ATOM 1067 C CA . SER A 1 139 ? -1.069 2.148 23.646 1.00 91.44 139 SER A CA 1
ATOM 1068 C C . SER A 1 139 ? -1.918 2.449 24.876 1.00 91.44 139 SER A C 1
ATOM 1070 O O . SER A 1 139 ? -1.416 2.392 25.996 1.00 91.44 139 SER A O 1
ATOM 1072 N N . ALA A 1 140 ? -3.216 2.703 24.690 1.00 94.00 140 ALA A N 1
ATOM 1073 C CA . ALA A 1 140 ? -4.154 2.945 25.782 1.00 94.00 140 ALA A CA 1
ATOM 1074 C C . ALA A 1 140 ? -4.234 1.747 26.742 1.00 94.00 140 ALA A C 1
ATOM 1076 O O . ALA A 1 140 ? -4.300 1.929 27.954 1.00 94.00 140 ALA A O 1
ATOM 1077 N N . LEU A 1 141 ? -4.138 0.525 26.210 1.00 95.19 141 LEU A N 1
ATOM 1078 C CA . LEU A 1 141 ? -4.094 -0.713 26.994 1.00 95.19 141 LEU A CA 1
ATOM 1079 C C . LEU A 1 141 ? -2.711 -1.023 27.598 1.00 95.19 141 LEU A C 1
ATOM 1081 O O . LEU A 1 141 ? -2.539 -2.086 28.185 1.00 95.19 141 LEU A O 1
ATOM 1085 N N . GLN A 1 142 ? -1.709 -0.152 27.410 1.00 91.50 142 GLN A N 1
ATOM 1086 C CA . GLN A 1 142 ? -0.288 -0.383 27.735 1.00 91.50 142 GLN A CA 1
ATOM 1087 C C . GLN A 1 142 ? 0.339 -1.605 27.038 1.00 91.50 142 GLN A C 1
ATOM 1089 O O . GLN A 1 142 ? 1.515 -1.914 27.238 1.00 91.50 142 GLN A O 1
ATOM 1094 N N . PHE A 1 143 ? -0.415 -2.267 26.161 1.00 91.06 143 PHE A N 1
ATOM 1095 C CA . PHE A 1 143 ? 0.010 -3.462 25.453 1.00 91.06 143 PHE A CA 1
ATOM 1096 C C . PHE A 1 143 ? 1.131 -3.157 24.462 1.00 91.06 143 PHE A C 1
ATOM 1098 O O . PHE A 1 143 ? 2.085 -3.921 24.371 1.00 91.06 143 PHE A O 1
ATOM 1105 N N . LEU A 1 144 ? 1.060 -2.023 23.752 1.00 88.25 144 LEU A N 1
ATOM 1106 C CA . LEU A 1 144 ? 2.109 -1.644 22.800 1.00 88.25 144 LEU A CA 1
ATOM 1107 C C . LEU A 1 144 ? 3.476 -1.501 23.487 1.00 88.25 144 LEU A C 1
ATOM 1109 O O . LEU A 1 144 ? 4.481 -1.964 22.956 1.00 88.25 144 LEU A O 1
ATOM 1113 N N . ASN A 1 145 ? 3.500 -0.900 24.677 1.00 87.62 145 ASN A N 1
ATOM 1114 C CA . ASN A 1 145 ? 4.722 -0.698 25.451 1.00 87.62 145 ASN A CA 1
ATOM 1115 C C . ASN A 1 145 ? 5.282 -2.042 25.955 1.00 87.62 145 ASN A C 1
ATOM 1117 O O . ASN A 1 145 ? 6.464 -2.331 25.786 1.00 87.62 145 ASN A O 1
ATOM 1121 N N . ALA A 1 146 ? 4.410 -2.915 26.473 1.00 89.81 146 ALA A N 1
ATOM 1122 C CA . ALA A 1 146 ? 4.790 -4.273 26.866 1.00 89.81 146 ALA A CA 1
ATOM 1123 C C . ALA A 1 146 ? 5.354 -5.083 25.683 1.00 89.81 146 ALA A C 1
ATOM 1125 O O . ALA A 1 146 ? 6.365 -5.771 25.820 1.00 89.81 146 ALA A O 1
ATOM 1126 N N . LEU A 1 147 ? 4.748 -4.954 24.500 1.00 88.69 147 LEU A N 1
ATOM 1127 C CA . LEU A 1 147 ? 5.214 -5.617 23.288 1.00 88.69 147 LEU A CA 1
ATOM 1128 C C . LEU A 1 147 ? 6.576 -5.086 22.816 1.00 88.69 147 LEU A C 1
ATOM 1130 O O . LEU A 1 147 ? 7.416 -5.869 22.384 1.00 88.69 147 LEU A O 1
ATOM 1134 N N . GLN A 1 148 ? 6.825 -3.778 22.917 1.00 88.25 148 GLN A N 1
ATOM 1135 C CA . GLN A 1 148 ? 8.124 -3.181 22.581 1.00 88.25 148 GLN A CA 1
ATOM 1136 C C . GLN A 1 148 ? 9.247 -3.654 23.514 1.00 88.25 148 GLN A C 1
ATOM 1138 O O . GLN A 1 148 ? 10.382 -3.806 23.067 1.00 88.25 148 GLN A O 1
ATOM 1143 N N . GLN A 1 149 ? 8.938 -3.915 24.787 1.00 91.94 149 GLN A N 1
ATOM 1144 C CA . GLN A 1 149 ? 9.889 -4.486 25.746 1.00 91.94 149 GLN A CA 1
ATOM 1145 C C . GLN A 1 149 ? 10.130 -5.985 25.521 1.00 91.94 149 GLN A C 1
ATOM 1147 O O . GLN A 1 149 ? 11.215 -6.488 25.819 1.00 91.94 149 GLN A O 1
ATOM 1152 N N . HIS A 1 150 ? 9.146 -6.695 24.962 1.00 91.00 150 HIS A N 1
ATOM 1153 C CA . HIS A 1 150 ? 9.196 -8.139 24.732 1.00 91.00 150 HIS A CA 1
ATOM 1154 C C . HIS A 1 150 ? 8.778 -8.525 23.297 1.00 91.00 150 HIS A C 1
ATOM 1156 O O . HIS A 1 150 ? 7.795 -9.247 23.105 1.00 91.00 150 HIS A O 1
ATOM 1162 N N . PRO A 1 151 ? 9.528 -8.097 22.263 1.00 84.62 151 PRO A N 1
ATOM 1163 C CA . PRO A 1 151 ? 9.128 -8.263 20.861 1.00 84.62 151 PRO A CA 1
ATOM 1164 C C . PRO A 1 151 ? 9.055 -9.729 20.412 1.00 84.62 151 PRO A C 1
ATOM 1166 O O . PRO A 1 151 ? 8.358 -10.058 19.456 1.00 84.62 151 PRO A O 1
ATOM 1169 N N . THR A 1 152 ? 9.746 -10.629 21.112 1.00 87.44 152 THR A N 1
ATOM 1170 C CA . THR A 1 152 ? 9.768 -12.065 20.814 1.00 87.44 152 THR A CA 1
ATOM 1171 C C . THR A 1 152 ? 8.463 -12.782 21.156 1.00 87.44 152 THR A C 1
ATOM 1173 O O . THR A 1 152 ? 8.232 -13.865 20.632 1.00 87.44 152 THR A O 1
ATOM 1176 N N . LEU A 1 153 ? 7.585 -12.198 21.982 1.00 81.94 153 LEU A N 1
ATOM 1177 C CA . LEU A 1 153 ? 6.325 -12.836 22.393 1.00 81.94 153 LEU A CA 1
ATOM 1178 C C . LEU A 1 153 ? 5.299 -12.961 21.260 1.00 81.94 153 LEU A C 1
ATOM 1180 O O . LEU A 1 153 ? 4.417 -13.811 21.333 1.00 81.94 153 LEU A O 1
ATOM 1184 N N . LEU A 1 154 ? 5.415 -12.126 20.225 1.00 78.81 154 LEU A N 1
ATOM 1185 C CA . LEU A 1 154 ? 4.606 -12.214 19.005 1.00 78.81 154 LEU A CA 1
ATOM 1186 C C . LEU A 1 154 ? 5.433 -12.648 17.791 1.00 78.81 154 LEU A C 1
ATOM 1188 O O . LEU A 1 154 ? 4.982 -12.493 16.655 1.00 78.81 154 LEU A O 1
ATOM 1192 N N . ALA A 1 155 ? 6.643 -13.176 18.005 1.00 76.12 155 ALA A N 1
ATOM 1193 C CA . ALA A 1 155 ? 7.365 -13.815 16.919 1.00 76.12 155 ALA A CA 1
ATOM 1194 C C . ALA A 1 155 ? 6.535 -15.008 16.406 1.00 76.12 155 ALA A C 1
ATOM 1196 O O . ALA A 1 155 ? 5.929 -15.717 17.216 1.00 76.12 155 ALA A O 1
ATOM 1197 N N . PRO A 1 156 ? 6.486 -15.244 15.082 1.00 70.25 156 PRO A N 1
ATO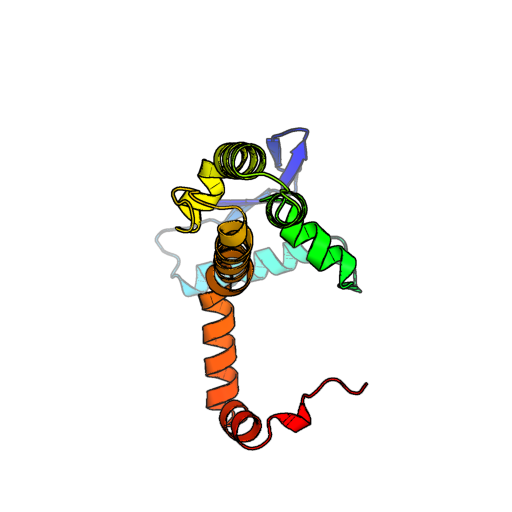M 1198 C CA . PRO A 1 156 ? 5.835 -16.428 14.546 1.00 70.25 156 PRO A CA 1
ATOM 1199 C C . PRO A 1 156 ? 6.452 -17.667 15.195 1.00 70.25 156 PRO A C 1
ATOM 1201 O O . PRO A 1 156 ? 7.678 -17.793 15.237 1.00 70.25 156 PRO A O 1
ATOM 1204 N N . VAL A 1 157 ? 5.616 -18.572 15.700 1.00 62.41 157 VAL A N 1
ATOM 1205 C CA . VAL A 1 157 ? 6.087 -19.899 16.097 1.00 62.41 157 VAL A CA 1
ATOM 1206 C C . VAL A 1 157 ? 6.455 -20.614 14.798 1.00 62.41 157 VAL A C 1
ATOM 1208 O O . VAL A 1 157 ? 5.572 -20.890 13.985 1.00 62.41 157 VAL A O 1
ATOM 1211 N N . LEU A 1 158 ? 7.758 -20.780 14.564 1.00 46.16 158 LEU A N 1
ATOM 1212 C CA . LEU A 1 158 ? 8.306 -21.531 13.432 1.00 46.16 158 LEU A CA 1
ATOM 1213 C C . LEU A 1 158 ? 8.018 -23.026 13.579 1.00 46.16 158 LEU A C 1
ATOM 1215 O O . LEU A 1 158 ? 8.144 -23.533 14.718 1.00 46.16 158 LEU A O 1
#

pLDDT: mean 78.02, std 12.57, range [44.31, 95.25]